Protein AF-A0A556QXD4-F1 (afdb_monomer)

Nearest PDB structures (foldseek):
  5x3t-assembly1_G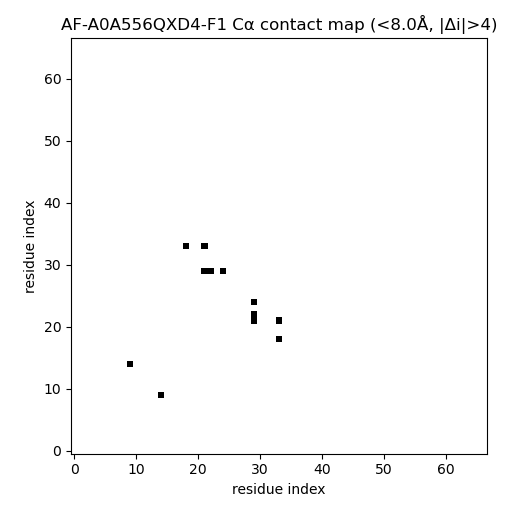  TM=3.653E-01  e=4.136E+00  Mycobacterium tuberculosis H37Rv

Secondary structure (DSSP, 8-state):
-----------HHHHHHHHHHHHTS-HHHHHHHHHHHHHHHHHHHS-S-----S-------------

Radius of gyration: 21.54 Å;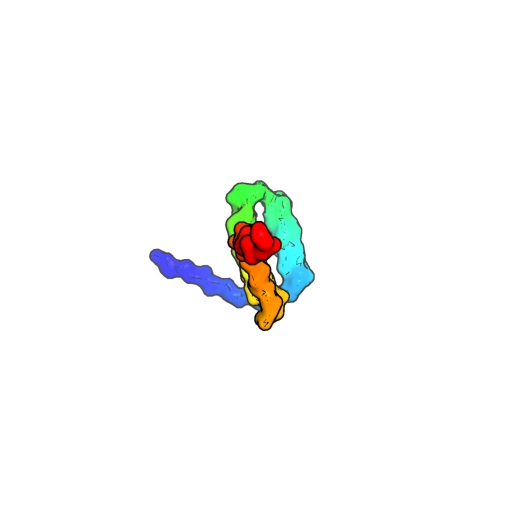 Cα contacts (8 Å, |Δi|>4): 6; chains: 1; bounding box: 43×27×67 Å

Solvent-accessible surface area (backbone atoms only — not comparable to full-atom values): 4765 Å² total; per-residue (Å²): 133,84,82,90,80,82,88,82,90,73,54,72,69,58,49,49,52,52,54,53,63,45,69,77,45,65,60,92,82,34,52,71,57,53,49,53,50,50,54,53,50,50,68,70,68,52,68,101,72,80,84,82,74,91,80,82,72,85,84,88,80,88,85,82,85,91,134

pLDDT: mean 74.97, std 16.83, range [46.78, 95.5]

Sequence (67 aa):
MQPNTITLRLDITEVNVIIKSLSERPFREVYELIGKIHTQSNAQLKPNGTQLQPNELPNHHQLHDKR

Structure (mmCIF, N/CA/C/O backbone):
data_AF-A0A556QXD4-F1
#
_entry.id   AF-A0A556QXD4-F1
#
loop_
_atom_site.group_PDB
_atom_site.id
_atom_site.type_symbol
_atom_site.label_atom_id
_atom_site.label_alt_id
_atom_site.label_comp_id
_atom_site.label_asym_id
_atom_site.label_entity_id
_atom_site.label_seq_id
_atom_site.pdbx_PDB_ins_code
_atom_site.Cartn_x
_atom_site.Cartn_y
_atom_site.Cartn_z
_atom_site.occupancy
_atom_site.B_iso_or_equiv
_atom_site.auth_seq_id
_atom_site.auth_comp_id
_atom_site.auth_asym_id
_atom_site.auth_atom_id
_atom_site.pdbx_PDB_model_num
ATOM 1 N N . MET A 1 1 ? -20.245 17.370 -3.097 1.00 49.06 1 MET A N 1
ATOM 2 C CA . MET A 1 1 ? -20.373 15.980 -3.586 1.00 49.06 1 MET A CA 1
ATOM 3 C C . MET A 1 1 ? -19.949 15.061 -2.451 1.00 49.06 1 MET A C 1
ATOM 5 O O . MET A 1 1 ? -18.874 15.289 -1.911 1.00 49.06 1 MET A O 1
ATOM 9 N N . GLN A 1 2 ? -20.786 14.112 -2.022 1.00 56.16 2 GLN A N 1
ATOM 10 C CA . GLN A 1 2 ? -20.371 13.123 -1.017 1.00 56.16 2 GLN A CA 1
ATOM 11 C C . GLN A 1 2 ? -19.388 12.140 -1.677 1.00 56.16 2 GLN A C 1
ATOM 13 O O . GLN A 1 2 ? -19.610 11.784 -2.835 1.00 56.16 2 GLN A O 1
ATOM 18 N N . PRO A 1 3 ? -18.292 11.738 -1.016 1.00 75.06 3 PRO A N 1
ATOM 19 C CA . PRO A 1 3 ? -17.371 10.769 -1.593 1.00 75.06 3 PRO A CA 1
ATOM 20 C C . PRO A 1 3 ? -18.064 9.404 -1.699 1.00 75.06 3 PRO A C 1
ATOM 22 O O . PRO A 1 3 ? -18.538 8.872 -0.699 1.00 75.06 3 PRO A O 1
ATOM 25 N N . ASN A 1 4 ? -18.106 8.825 -2.902 1.00 82.69 4 ASN A N 1
ATOM 26 C CA . ASN A 1 4 ? -18.516 7.434 -3.091 1.00 82.69 4 ASN A CA 1
ATOM 27 C C . ASN A 1 4 ? -17.410 6.530 -2.533 1.00 82.69 4 ASN A C 1
ATOM 29 O O . ASN A 1 4 ? -16.419 6.260 -3.212 1.00 82.69 4 ASN A O 1
ATOM 33 N N . THR A 1 5 ? -17.548 6.108 -1.278 1.00 81.75 5 THR A N 1
ATOM 34 C CA . THR A 1 5 ? -16.598 5.213 -0.615 1.00 81.75 5 THR A CA 1
ATOM 35 C C . THR A 1 5 ? -17.042 3.758 -0.747 1.00 81.75 5 THR A C 1
ATOM 37 O O . THR A 1 5 ? -18.229 3.442 -0.696 1.00 81.75 5 THR A O 1
ATOM 40 N N . ILE A 1 6 ? -16.071 2.859 -0.914 1.00 77.31 6 ILE A N 1
ATOM 41 C CA . ILE A 1 6 ? -16.268 1.407 -0.872 1.00 77.31 6 ILE A CA 1
ATOM 42 C C . ILE A 1 6 ? -15.318 0.811 0.168 1.00 77.31 6 ILE A C 1
ATOM 44 O O . ILE A 1 6 ? -14.186 1.275 0.313 1.00 77.31 6 ILE A O 1
ATOM 48 N N . THR A 1 7 ? -15.772 -0.206 0.899 1.00 82.19 7 THR A N 1
ATOM 49 C CA . THR A 1 7 ? -14.947 -0.945 1.865 1.00 82.19 7 THR A CA 1
ATOM 50 C C . THR A 1 7 ? -14.624 -2.318 1.297 1.00 82.19 7 THR A C 1
ATOM 52 O O . THR A 1 7 ? -15.530 -3.078 0.964 1.00 82.19 7 THR A O 1
ATOM 55 N N . LEU A 1 8 ? -13.334 -2.640 1.209 1.00 81.81 8 LEU A N 1
ATOM 56 C CA . LEU A 1 8 ? -12.841 -3.943 0.772 1.00 81.81 8 LEU A CA 1
ATOM 57 C C . LEU A 1 8 ? -12.218 -4.664 1.972 1.00 81.81 8 LEU A C 1
ATOM 59 O O . LEU A 1 8 ? -11.442 -4.066 2.717 1.00 81.81 8 LEU A O 1
ATOM 63 N N . ARG A 1 9 ? -12.561 -5.940 2.164 1.00 87.12 9 ARG A N 1
ATOM 64 C CA . ARG A 1 9 ? -11.824 -6.841 3.057 1.00 87.12 9 ARG A CA 1
ATOM 65 C C . ARG A 1 9 ? -10.829 -7.606 2.205 1.00 87.12 9 ARG A C 1
ATOM 67 O O . ARG A 1 9 ? -11.249 -8.319 1.304 1.00 87.12 9 ARG A O 1
ATOM 74 N N . LEU A 1 10 ? -9.554 -7.417 2.502 1.00 87.31 10 LEU A N 1
ATOM 75 C CA . LEU A 1 10 ? -8.439 -8.026 1.796 1.00 87.31 10 LEU A CA 1
ATOM 76 C C . LEU A 1 10 ? -7.537 -8.707 2.818 1.00 87.31 10 LEU A C 1
ATOM 78 O O . LEU A 1 10 ? -7.440 -8.241 3.960 1.00 87.31 10 LEU A O 1
ATOM 82 N N . ASP A 1 11 ? -6.878 -9.782 2.417 1.00 89.88 11 ASP A N 1
ATOM 83 C CA . ASP A 1 11 ? -5.819 -10.382 3.218 1.00 89.88 11 ASP A CA 1
ATOM 84 C C . ASP A 1 11 ? -4.468 -9.664 3.023 1.00 89.88 11 ASP A C 1
ATOM 86 O O . ASP A 1 11 ? -4.306 -8.752 2.206 1.00 89.88 11 ASP A O 1
ATOM 90 N N . ILE A 1 12 ? -3.468 -10.059 3.814 1.00 86.94 12 ILE A N 1
ATOM 91 C CA . ILE A 1 12 ? -2.132 -9.445 3.785 1.00 86.94 12 ILE A CA 1
ATOM 92 C C . ILE A 1 12 ? -1.450 -9.648 2.422 1.00 86.94 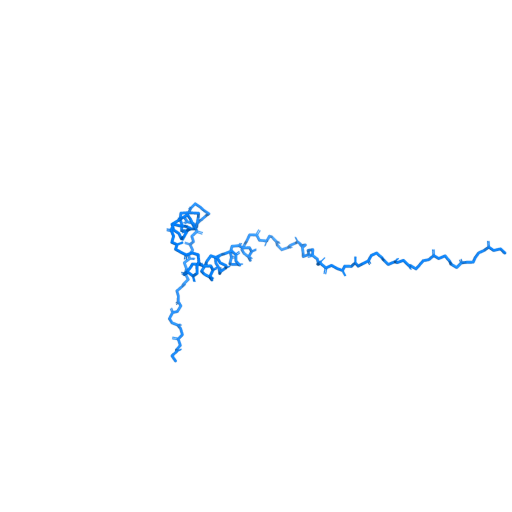12 ILE A C 1
ATOM 94 O O . ILE A 1 12 ? -0.737 -8.759 1.951 1.00 86.94 12 ILE A O 1
ATOM 98 N N . THR A 1 13 ? -1.658 -10.795 1.778 1.00 93.69 13 THR A N 1
ATOM 99 C CA . THR A 1 13 ? -1.084 -11.108 0.464 1.00 93.69 13 THR A CA 1
ATOM 100 C C . THR A 1 13 ? -1.653 -10.176 -0.601 1.00 93.69 13 THR A C 1
ATOM 102 O O . THR A 1 13 ? -0.891 -9.576 -1.362 1.00 93.69 13 THR A O 1
ATOM 105 N N . GLU A 1 14 ? -2.970 -9.993 -0.615 1.00 93.44 14 GLU A N 1
ATOM 106 C CA . GLU A 1 14 ? -3.671 -9.096 -1.536 1.00 93.44 14 GLU A CA 1
ATOM 107 C C . GLU A 1 14 ? -3.245 -7.634 -1.335 1.00 93.44 14 GLU A C 1
ATOM 109 O O . GLU A 1 14 ? -2.951 -6.925 -2.303 1.00 93.44 14 GLU A O 1
ATOM 114 N N . VAL A 1 15 ? -3.116 -7.189 -0.080 1.00 90.88 15 VAL A N 1
ATOM 115 C CA . VAL A 1 15 ? -2.622 -5.840 0.247 1.00 90.88 15 VAL A CA 1
ATOM 116 C C . VAL A 1 15 ? -1.188 -5.633 -0.250 1.00 90.88 15 VAL A C 1
ATOM 118 O O . VAL A 1 15 ? -0.880 -4.584 -0.821 1.00 90.88 15 VAL A O 1
ATOM 121 N N . ASN A 1 16 ? -0.315 -6.630 -0.096 1.00 89.88 16 ASN A N 1
ATOM 122 C CA . ASN A 1 16 ? 1.066 -6.548 -0.573 1.00 89.88 16 ASN A CA 1
ATOM 123 C C . ASN A 1 16 ? 1.153 -6.420 -2.099 1.00 89.88 16 ASN A C 1
ATOM 125 O O . ASN A 1 16 ? 1.990 -5.664 -2.597 1.00 89.88 16 ASN A O 1
ATOM 129 N N . VAL A 1 17 ? 0.280 -7.108 -2.844 1.00 95.50 17 VAL A N 1
ATOM 130 C CA . VAL A 1 17 ? 0.196 -6.955 -4.307 1.00 95.50 17 VAL A CA 1
ATOM 131 C C . VAL A 1 17 ? -0.159 -5.515 -4.670 1.00 95.50 17 VAL A C 1
ATOM 133 O O . VAL A 1 17 ? 0.521 -4.913 -5.499 1.00 95.50 17 VAL A O 1
ATOM 136 N N . ILE A 1 18 ? -1.155 -4.928 -4.001 1.00 92.00 18 ILE A N 1
ATOM 137 C CA . ILE A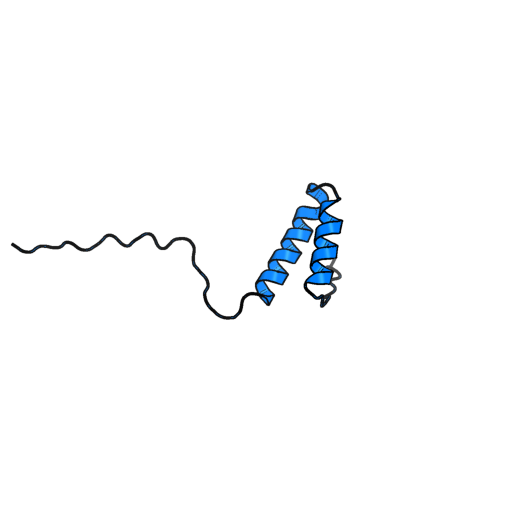 1 18 ? -1.567 -3.538 -4.243 1.00 92.00 18 ILE A CA 1
ATOM 138 C C . ILE A 1 18 ? -0.414 -2.572 -3.960 1.00 92.00 18 ILE A C 1
ATOM 140 O O . ILE A 1 18 ? -0.098 -1.739 -4.807 1.00 92.00 18 ILE A O 1
ATOM 144 N N . ILE A 1 19 ? 0.246 -2.689 -2.803 1.00 89.00 19 ILE A N 1
ATOM 145 C CA . ILE A 1 19 ? 1.372 -1.813 -2.435 1.00 89.00 19 ILE A CA 1
ATOM 146 C C . ILE A 1 19 ? 2.500 -1.924 -3.468 1.00 89.00 19 ILE A C 1
ATOM 148 O O . ILE A 1 19 ? 3.028 -0.899 -3.908 1.00 89.00 19 ILE A O 1
ATOM 152 N N . LYS A 1 20 ? 2.833 -3.146 -3.903 1.00 92.44 20 LYS A N 1
ATOM 153 C CA . LYS A 1 20 ? 3.851 -3.376 -4.934 1.00 92.44 20 LYS A CA 1
ATOM 154 C C . LYS A 1 20 ? 3.473 -2.696 -6.251 1.00 92.44 20 LYS A C 1
ATOM 156 O O . LYS A 1 20 ? 4.277 -1.937 -6.782 1.00 92.44 20 LYS A O 1
ATOM 161 N N . SER A 1 21 ? 2.248 -2.879 -6.736 1.00 93.75 21 SER A N 1
ATOM 162 C CA . SER A 1 21 ? 1.781 -2.230 -7.968 1.00 93.75 21 SER A CA 1
ATOM 163 C C . SER A 1 21 ? 1.732 -0.701 -7.861 1.00 93.75 21 SER A C 1
ATOM 165 O O . SER A 1 21 ? 1.998 -0.004 -8.838 1.00 93.75 21 SER A O 1
ATOM 167 N N . LEU A 1 22 ? 1.419 -0.148 -6.684 1.00 92.56 22 LEU A N 1
ATOM 168 C CA . LEU A 1 22 ? 1.469 1.299 -6.460 1.00 92.56 22 LEU A CA 1
ATOM 169 C C . LEU A 1 22 ? 2.907 1.830 -6.481 1.00 92.56 22 LEU A C 1
ATOM 171 O O . LEU A 1 22 ? 3.135 2.926 -6.988 1.00 92.56 22 LEU A O 1
ATOM 175 N N . SER A 1 23 ? 3.877 1.056 -5.988 1.00 88.06 23 SER A N 1
ATOM 176 C CA . SER A 1 23 ? 5.293 1.451 -5.969 1.00 88.06 23 SER A CA 1
ATOM 177 C C . SER A 1 23 ? 5.927 1.593 -7.360 1.00 88.06 23 SER A C 1
ATOM 179 O O . SER A 1 23 ? 6.946 2.263 -7.499 1.00 88.06 23 SER A O 1
ATOM 181 N N . GLU A 1 24 ? 5.305 1.023 -8.395 1.00 93.75 24 GLU A N 1
ATOM 182 C CA . GLU A 1 24 ? 5.740 1.137 -9.794 1.00 93.75 24 GLU A CA 1
ATOM 183 C C . GLU A 1 24 ? 5.307 2.463 -10.453 1.00 93.75 24 GLU A C 1
ATOM 185 O O . GLU A 1 24 ? 5.716 2.768 -11.575 1.00 93.75 24 GLU A O 1
ATOM 190 N N . ARG A 1 25 ? 4.483 3.272 -9.773 1.00 92.56 25 ARG A N 1
ATOM 191 C CA . ARG A 1 25 ? 4.003 4.578 -10.254 1.00 92.56 25 ARG A CA 1
ATOM 192 C C . ARG A 1 25 ? 4.777 5.740 -9.616 1.00 92.56 25 ARG A C 1
ATOM 194 O O . ARG A 1 25 ? 5.385 5.571 -8.559 1.00 92.56 25 ARG A O 1
ATOM 201 N N . PRO A 1 26 ? 4.734 6.955 -10.201 1.00 92.31 26 PRO A N 1
ATOM 202 C CA . PRO A 1 26 ? 5.350 8.130 -9.592 1.00 92.31 26 PRO A CA 1
ATOM 203 C C . PRO A 1 26 ? 4.842 8.361 -8.162 1.00 92.31 26 PRO A C 1
ATOM 205 O O . PRO A 1 26 ? 3.639 8.479 -7.938 1.00 92.31 26 PRO A O 1
ATOM 208 N N . PHE A 1 27 ? 5.760 8.495 -7.200 1.00 86.94 27 PHE A N 1
ATOM 209 C CA . PHE A 1 27 ? 5.441 8.605 -5.768 1.00 86.94 27 PHE A CA 1
ATOM 210 C C . PHE A 1 27 ? 4.359 9.650 -5.450 1.00 86.94 27 PHE A C 1
ATOM 212 O O . PHE A 1 27 ? 3.453 9.393 -4.660 1.00 86.94 27 PHE A O 1
ATOM 219 N N . ARG A 1 28 ? 4.407 10.805 -6.127 1.00 89.38 28 ARG A N 1
ATOM 220 C CA . ARG A 1 28 ? 3.440 11.908 -5.986 1.00 89.38 28 ARG A CA 1
ATOM 221 C C . ARG A 1 28 ? 1.980 11.502 -6.231 1.00 89.38 28 ARG A C 1
ATOM 223 O O . ARG A 1 28 ? 1.086 12.177 -5.745 1.00 89.38 28 ARG A O 1
ATOM 230 N N . GLU A 1 29 ? 1.740 10.435 -6.990 1.00 89.44 29 GLU A N 1
ATOM 231 C CA . GLU A 1 29 ? 0.394 9.958 -7.337 1.00 89.44 29 GLU A CA 1
ATOM 232 C C . GLU A 1 29 ? -0.126 8.918 -6.340 1.00 89.44 29 GLU A C 1
ATOM 234 O O . GLU A 1 29 ? -1.333 8.715 -6.231 1.00 89.44 29 GLU A O 1
ATOM 239 N N . VAL A 1 30 ? 0.772 8.255 -5.604 1.00 91.94 30 VAL A N 1
ATOM 240 C CA . VAL A 1 30 ? 0.436 7.078 -4.789 1.00 91.94 30 VAL A CA 1
ATOM 241 C C . VAL A 1 30 ? 0.675 7.255 -3.293 1.00 91.94 30 VAL A C 1
ATOM 243 O O . VAL A 1 30 ? 0.128 6.476 -2.513 1.00 91.94 30 VAL A O 1
ATOM 246 N N . TYR A 1 31 ? 1.439 8.265 -2.859 1.00 88.88 31 TYR A N 1
ATOM 247 C CA . TYR A 1 31 ? 1.829 8.417 -1.450 1.00 88.88 31 TYR A CA 1
ATOM 248 C C . TYR A 1 31 ? 0.625 8.511 -0.497 1.00 88.88 31 TYR A C 1
ATOM 250 O O . TYR A 1 31 ? 0.619 7.858 0.547 1.00 88.88 31 TYR A O 1
ATOM 258 N N . GLU A 1 32 ? -0.426 9.254 -0.866 1.00 88.88 32 GLU A N 1
ATOM 259 C CA . GLU A 1 32 ? -1.635 9.362 -0.039 1.00 88.88 32 GLU A CA 1
ATOM 260 C C . GLU A 1 32 ? -2.387 8.038 0.055 1.00 88.88 32 GLU A C 1
ATOM 262 O O . GLU A 1 32 ? -2.938 7.701 1.103 1.00 88.88 32 GLU A O 1
ATOM 267 N N . LEU A 1 33 ? -2.423 7.281 -1.043 1.00 88.44 33 LEU A N 1
ATOM 268 C CA . LEU A 1 33 ? -3.125 6.006 -1.101 1.00 88.44 33 LEU A CA 1
ATOM 269 C C . LEU A 1 33 ? -2.397 4.945 -0.272 1.00 88.44 33 LEU A C 1
ATOM 271 O O . LEU A 1 33 ? -3.027 4.266 0.537 1.00 88.44 33 LEU A O 1
ATOM 275 N N . ILE A 1 34 ? -1.072 4.863 -0.403 1.00 87.25 34 ILE A N 1
ATOM 276 C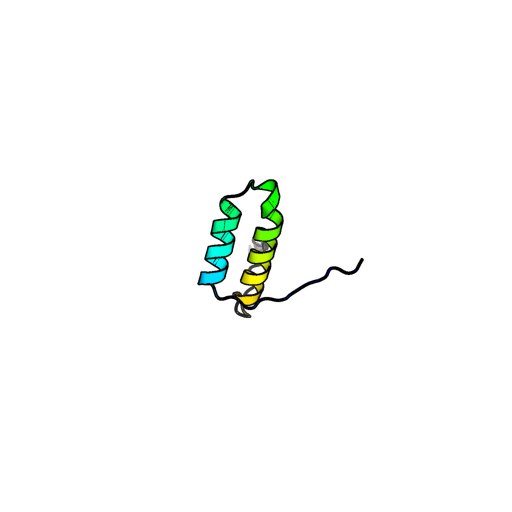 CA . ILE A 1 34 ? -0.230 3.977 0.412 1.00 87.25 34 ILE A CA 1
ATOM 277 C C . ILE A 1 34 ? -0.358 4.345 1.897 1.00 87.25 34 ILE A C 1
ATOM 279 O O . ILE A 1 34 ? -0.548 3.461 2.732 1.00 87.25 34 ILE A O 1
ATOM 283 N N . GLY A 1 35 ? -0.342 5.640 2.231 1.00 86.44 35 GLY A N 1
ATOM 284 C CA . GLY A 1 35 ? -0.562 6.115 3.599 1.00 86.44 35 GLY A CA 1
ATOM 285 C C . GLY A 1 35 ? -1.908 5.660 4.172 1.00 86.44 35 GLY A C 1
ATOM 286 O O . GLY A 1 35 ? -1.955 5.106 5.271 1.00 86.44 35 GLY A O 1
ATOM 287 N N . LYS A 1 36 ? -2.997 5.802 3.404 1.00 88.31 36 LYS A N 1
ATOM 288 C CA . LYS A 1 36 ? -4.340 5.340 3.804 1.00 88.31 36 LYS A CA 1
ATOM 289 C C . LYS A 1 36 ? -4.399 3.828 4.024 1.00 88.31 36 LYS A C 1
ATOM 291 O O . LYS A 1 36 ? -5.086 3.393 4.950 1.00 88.31 36 LYS A O 1
ATOM 296 N N . ILE A 1 37 ? -3.710 3.039 3.199 1.00 86.06 37 ILE A N 1
ATOM 297 C CA . ILE A 1 37 ? -3.622 1.580 3.364 1.00 86.06 37 ILE A CA 1
ATOM 298 C C . ILE A 1 37 ? -2.871 1.252 4.659 1.00 86.06 37 ILE A C 1
ATOM 300 O O . ILE A 1 37 ? -3.397 0.520 5.492 1.00 86.06 37 ILE A O 1
ATOM 304 N N . HIS A 1 38 ? -1.704 1.860 4.893 1.00 85.00 38 HIS A N 1
ATOM 305 C CA . HIS A 1 38 ? -0.934 1.651 6.125 1.00 85.00 38 HIS A CA 1
ATOM 306 C C . HIS A 1 38 ? -1.716 2.010 7.393 1.00 85.00 38 HIS A C 1
ATOM 308 O O . HIS A 1 38 ? -1.687 1.250 8.361 1.00 85.00 38 HIS A O 1
ATOM 314 N N . THR A 1 39 ? -2.433 3.137 7.408 1.00 85.81 39 THR A N 1
ATOM 315 C CA . THR A 1 39 ? -3.252 3.530 8.565 1.00 85.81 39 THR A CA 1
ATOM 316 C C . THR A 1 39 ? -4.349 2.505 8.850 1.00 85.81 39 THR A C 1
ATOM 318 O O . THR A 1 39 ? -4.540 2.129 10.006 1.00 85.81 39 THR A O 1
ATOM 321 N N . GLN A 1 40 ? -5.039 2.023 7.813 1.00 84.25 40 GLN A N 1
ATOM 322 C CA . GLN A 1 40 ? -6.091 1.015 7.960 1.00 84.25 40 GLN A CA 1
ATOM 3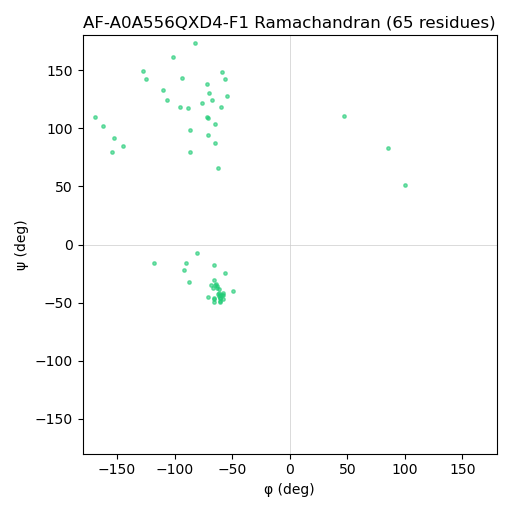23 C C . GLN A 1 40 ? -5.529 -0.326 8.439 1.00 84.25 40 GLN A C 1
ATOM 325 O O . GLN A 1 40 ? -6.058 -0.890 9.396 1.00 84.25 40 GLN A O 1
ATOM 330 N N . SER A 1 41 ? -4.426 -0.794 7.850 1.00 80.69 41 SER A N 1
ATOM 331 C CA . SER A 1 41 ? -3.763 -2.031 8.269 1.00 80.69 41 SER A CA 1
ATOM 332 C C . SER A 1 41 ? -3.298 -1.948 9.720 1.00 80.69 41 SER A C 1
ATOM 334 O O . SER A 1 41 ? -3.579 -2.843 1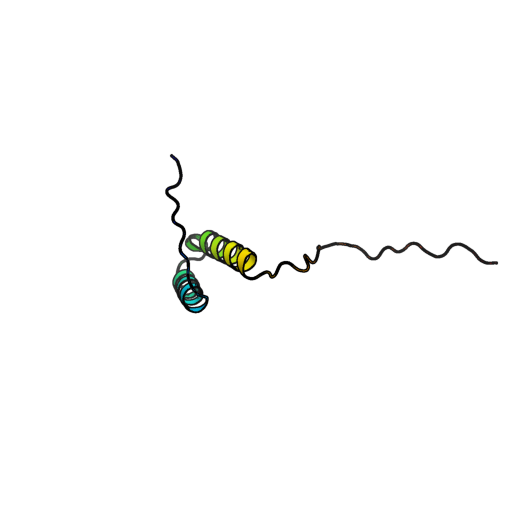0.506 1.00 80.69 41 SER A O 1
ATOM 336 N N . ASN A 1 42 ? -2.665 -0.845 10.128 1.00 80.81 42 ASN A N 1
ATOM 337 C CA . ASN A 1 42 ? -2.213 -0.670 11.509 1.00 80.81 42 ASN A CA 1
ATOM 338 C C . ASN A 1 42 ? -3.371 -0.595 12.511 1.00 80.81 42 ASN A C 1
ATOM 340 O O . ASN A 1 42 ? -3.227 -1.083 13.628 1.00 80.81 42 ASN A O 1
ATOM 344 N N . ALA A 1 43 ? -4.508 -0.003 12.141 1.00 80.88 43 ALA A N 1
ATOM 345 C CA . ALA A 1 43 ? -5.693 0.011 12.999 1.00 80.88 43 ALA A CA 1
ATOM 346 C C . ALA A 1 43 ? -6.283 -1.394 13.204 1.00 80.88 43 ALA A C 1
ATOM 348 O O . ALA A 1 43 ? -6.841 -1.671 14.259 1.00 80.88 43 ALA A O 1
ATOM 349 N N . GLN A 1 44 ? -6.144 -2.276 12.212 1.00 75.50 44 GLN A N 1
ATOM 350 C CA . GLN A 1 44 ? -6.658 -3.648 12.261 1.00 75.50 44 GLN A CA 1
ATOM 351 C C . GLN A 1 44 ? -5.665 -4.638 12.888 1.00 75.50 44 GLN A C 1
ATOM 353 O O . GLN A 1 44 ? -6.079 -5.602 13.525 1.00 75.50 44 GLN A O 1
ATOM 358 N N . LEU A 1 45 ? -4.362 -4.407 12.707 1.00 73.19 45 LEU A N 1
ATOM 359 C CA . LEU A 1 45 ? -3.284 -5.285 13.170 1.00 73.19 45 LEU A CA 1
ATOM 360 C C . LEU A 1 45 ? -2.788 -4.953 14.575 1.00 73.19 45 LEU A C 1
ATOM 362 O O . LEU A 1 45 ? -2.091 -5.775 15.162 1.00 73.19 45 LEU A O 1
ATOM 366 N N . LYS A 1 46 ? -3.103 -3.772 15.123 1.00 64.94 46 LYS A N 1
ATOM 367 C CA . LYS A 1 46 ? -2.831 -3.481 16.532 1.00 64.94 46 LYS A CA 1
ATOM 368 C C . LYS A 1 46 ? -3.799 -4.312 17.382 1.00 64.94 46 LYS A C 1
ATOM 370 O O . LYS A 1 46 ? -4.986 -3.989 17.404 1.00 64.94 46 LYS A O 1
ATOM 375 N N . PRO A 1 47 ? -3.335 -5.355 18.100 1.00 55.31 47 PRO A N 1
ATOM 376 C CA . PRO A 1 47 ? -4.137 -5.910 19.179 1.00 55.31 47 PRO A CA 1
ATOM 377 C C . PRO A 1 47 ? -4.389 -4.786 20.191 1.00 55.31 47 PRO A C 1
ATOM 379 O O . PRO A 1 47 ? -3.557 -3.890 20.338 1.00 55.31 47 PRO A O 1
ATOM 382 N N . ASN A 1 48 ? -5.531 -4.810 20.876 1.00 55.12 48 ASN A N 1
ATOM 383 C CA . ASN A 1 48 ? -5.918 -3.841 21.909 1.00 55.12 48 ASN A CA 1
ATOM 384 C C . ASN A 1 48 ? -4.960 -3.841 23.125 1.00 55.12 48 ASN A C 1
ATOM 386 O O . ASN A 1 48 ? -5.350 -4.204 24.231 1.00 55.12 48 ASN A O 1
ATOM 390 N N . GLY A 1 49 ? -3.703 -3.439 22.957 1.00 57.00 49 GLY A N 1
ATOM 391 C CA . GLY A 1 49 ? -2.708 -3.467 24.016 1.00 57.00 49 GLY A CA 1
ATOM 392 C C . GLY A 1 49 ? -1.436 -2.722 23.638 1.00 57.00 49 GLY A C 1
ATOM 393 O O . GLY A 1 49 ? -0.617 -3.214 22.870 1.00 57.00 49 GLY A O 1
ATOM 394 N N . THR A 1 50 ? -1.245 -1.580 24.296 1.00 46.78 50 THR A N 1
ATOM 395 C CA . THR A 1 50 ? -0.012 -0.776 24.374 1.00 46.78 50 THR A CA 1
ATOM 396 C C . THR A 1 50 ? 0.217 0.219 23.235 1.00 46.78 50 THR A C 1
ATOM 398 O O . THR A 1 50 ? 0.985 0.026 22.295 1.00 46.78 50 THR A O 1
ATOM 401 N N . GLN A 1 51 ? -0.425 1.373 23.396 1.00 48.09 51 GLN A N 1
ATOM 402 C CA . GLN A 1 51 ? 0.030 2.646 22.857 1.00 48.09 51 GLN A CA 1
ATOM 403 C C . GLN A 1 51 ? 1.353 3.020 23.547 1.00 48.09 51 GLN A C 1
ATOM 405 O O . GLN A 1 51 ? 1.348 3.465 24.691 1.00 48.09 51 GLN A O 1
ATOM 410 N N . LEU A 1 52 ? 2.487 2.846 22.866 1.00 52.59 52 LEU A N 1
ATOM 411 C CA . LEU A 1 52 ? 3.707 3.556 23.249 1.00 52.59 52 LEU A CA 1
ATOM 412 C C . LEU A 1 52 ? 3.518 5.028 22.870 1.00 52.59 52 LEU A C 1
ATOM 414 O O . LEU A 1 52 ? 3.432 5.373 21.690 1.00 52.59 52 LEU A O 1
ATOM 418 N N . GLN A 1 53 ? 3.373 5.872 23.890 1.00 50.31 53 GLN A N 1
ATOM 419 C CA . GLN A 1 53 ? 3.382 7.326 23.768 1.00 50.31 53 GLN A CA 1
ATOM 420 C C . GLN A 1 53 ? 4.810 7.783 23.428 1.00 50.31 53 GLN A C 1
ATOM 422 O O . GLN A 1 53 ? 5.748 7.377 24.115 1.00 50.31 53 GLN A O 1
ATOM 427 N N . PRO A 1 54 ? 5.0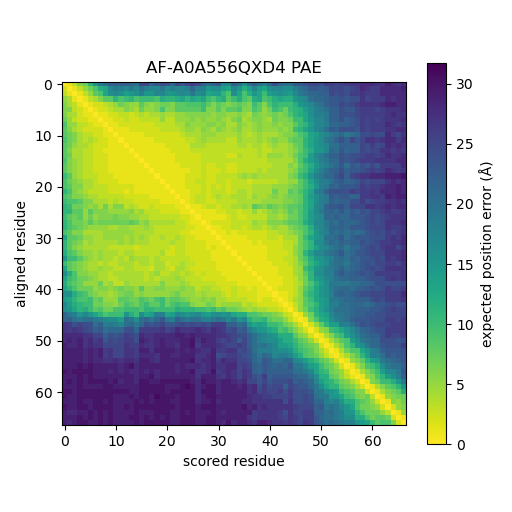18 8.626 22.405 1.00 55.56 54 PRO A N 1
ATOM 428 C CA . PRO A 1 54 ? 6.263 9.362 22.270 1.00 55.56 54 PRO A CA 1
ATOM 429 C C . PRO A 1 54 ? 6.251 10.518 23.285 1.00 55.56 54 PRO A C 1
ATOM 431 O O . PRO A 1 54 ? 5.370 11.371 23.211 1.00 55.56 54 PRO A O 1
ATOM 434 N N . ASN A 1 55 ? 7.245 10.541 24.182 1.00 55.34 55 ASN A N 1
ATOM 435 C CA . ASN A 1 55 ? 7.668 11.667 25.040 1.00 55.34 55 ASN A CA 1
ATOM 436 C C . ASN A 1 55 ? 7.224 11.712 26.518 1.00 55.34 55 ASN A C 1
ATOM 438 O O . ASN A 1 55 ? 6.863 12.780 27.011 1.00 55.34 55 ASN A O 1
ATOM 442 N N . GLU A 1 56 ? 7.424 10.647 27.294 1.00 50.72 56 GLU A N 1
ATOM 443 C CA . GLU A 1 56 ? 7.742 10.852 28.719 1.00 50.72 56 GLU A CA 1
ATOM 444 C C . GLU A 1 56 ? 9.262 11.034 28.859 1.00 50.72 56 GLU A C 1
ATOM 446 O O . GLU A 1 56 ? 10.031 10.074 28.820 1.00 50.72 56 GLU A O 1
ATOM 451 N N . LEU A 1 57 ? 9.715 12.293 28.946 1.00 47.47 57 LEU A N 1
ATOM 452 C CA . LEU A 1 57 ? 11.082 12.605 29.372 1.00 47.47 57 LEU A CA 1
ATOM 453 C C . LEU A 1 57 ? 11.330 11.970 30.755 1.00 47.47 57 LEU A C 1
ATOM 455 O O . LEU A 1 57 ? 10.429 12.005 31.596 1.00 47.47 57 LEU A O 1
ATOM 459 N N . PRO A 1 58 ? 12.531 11.433 31.041 1.00 50.97 58 PRO A N 1
ATOM 460 C CA . PRO A 1 58 ? 12.834 10.903 32.361 1.00 50.97 58 PRO A CA 1
ATOM 461 C C . PRO A 1 58 ? 12.694 12.010 33.410 1.00 50.97 58 PRO A C 1
ATOM 463 O O . PRO A 1 58 ? 13.382 13.031 33.384 1.00 50.97 58 PRO A O 1
ATOM 466 N N . ASN A 1 59 ? 11.760 11.780 34.325 1.00 50.72 59 ASN A N 1
ATOM 467 C CA . ASN A 1 59 ? 11.397 12.639 35.437 1.00 50.72 59 ASN A CA 1
ATOM 468 C C . ASN A 1 59 ? 12.584 12.751 36.417 1.00 50.72 59 ASN A C 1
ATOM 470 O O . ASN A 1 59 ? 12.712 11.956 37.346 1.00 50.72 59 ASN A O 1
ATOM 474 N N . HIS A 1 60 ? 13.496 13.701 36.201 1.00 59.97 60 HIS A N 1
ATOM 475 C CA . HIS A 1 60 ? 14.637 13.921 37.092 1.00 59.97 60 HIS A CA 1
ATOM 476 C C . HIS A 1 60 ? 14.240 14.860 38.243 1.00 59.97 60 HIS A C 1
ATOM 478 O O . HIS A 1 60 ? 14.528 16.051 38.211 1.00 59.97 60 HIS A O 1
ATOM 484 N N . HIS A 1 61 ? 13.559 14.326 39.261 1.00 55.66 61 HIS A N 1
ATOM 485 C CA . HIS A 1 61 ? 13.384 14.985 40.563 1.00 55.66 61 HIS A CA 1
ATOM 486 C C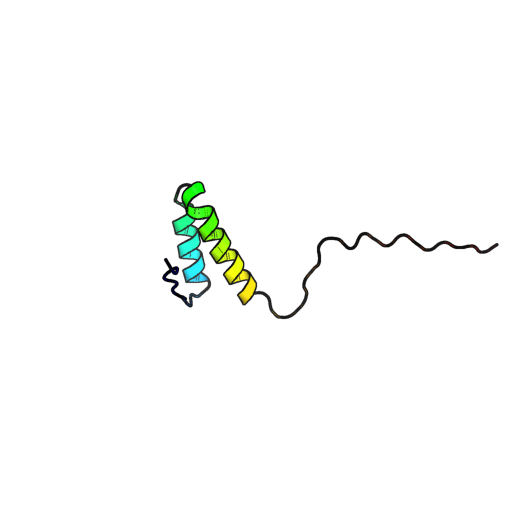 . HIS A 1 61 ? 13.378 13.956 41.703 1.00 55.66 61 HIS A C 1
ATOM 488 O O . HIS A 1 61 ? 12.313 13.561 42.173 1.00 55.66 61 HIS A O 1
ATOM 494 N N . GLN A 1 62 ? 14.560 13.570 42.203 1.00 50.81 62 GLN A N 1
ATOM 495 C CA . GLN A 1 62 ? 14.718 13.290 43.637 1.00 50.81 62 GLN A CA 1
ATOM 496 C C . GLN A 1 62 ? 16.187 13.286 44.087 1.00 50.81 62 GLN A C 1
ATOM 498 O O . GLN A 1 62 ? 16.909 12.313 43.908 1.00 50.81 62 GLN A O 1
ATOM 503 N N . LEU A 1 63 ? 16.607 14.374 44.729 1.00 51.66 63 LEU A N 1
ATOM 504 C CA . LEU A 1 63 ? 17.608 14.347 45.796 1.00 51.66 63 LEU A CA 1
ATOM 505 C C . LEU A 1 63 ? 17.351 15.571 46.683 1.00 51.66 63 LEU A C 1
ATOM 507 O O . LEU A 1 63 ? 17.969 16.618 46.532 1.00 51.66 63 LEU A O 1
ATOM 511 N N . HIS A 1 64 ? 16.356 15.445 47.565 1.00 53.44 64 HIS A N 1
ATOM 512 C CA . HIS A 1 64 ? 16.303 16.256 48.776 1.00 53.44 64 HIS A CA 1
ATOM 513 C C . HIS A 1 64 ? 17.078 15.505 49.862 1.00 53.44 64 HIS A C 1
ATOM 515 O O . HIS A 1 64 ? 16.729 14.381 50.217 1.00 53.44 64 HIS A O 1
ATOM 521 N N . ASP A 1 65 ? 18.149 16.156 50.303 1.00 56.34 65 ASP A N 1
ATOM 522 C CA . ASP A 1 65 ? 18.570 16.331 51.692 1.00 56.34 65 ASP A CA 1
ATOM 523 C C . ASP A 1 65 ? 18.591 15.110 52.628 1.00 56.34 65 ASP A C 1
ATOM 525 O O . ASP A 1 65 ? 17.548 14.639 53.079 1.00 56.34 65 ASP A O 1
ATOM 529 N N . LYS A 1 66 ? 19.808 14.680 52.996 1.00 57.09 66 LYS A N 1
ATOM 530 C CA . LYS A 1 66 ? 20.138 14.191 54.346 1.00 57.09 66 LYS A CA 1
ATOM 531 C C . LYS A 1 66 ? 21.627 14.410 54.647 1.00 57.09 66 LYS A C 1
ATOM 533 O O . LYS A 1 66 ? 22.428 13.509 54.376 1.00 57.09 66 LYS A O 1
ATOM 538 N N . ARG A 1 67 ? 21.979 15.551 55.247 1.00 51.94 67 ARG A N 1
ATOM 539 C CA . ARG A 1 67 ? 22.771 15.646 56.497 1.00 51.94 67 ARG A CA 1
ATOM 540 C C . ARG A 1 67 ? 23.225 17.064 56.815 1.00 51.94 67 ARG A C 1
ATOM 542 O O . ARG A 1 67 ? 23.779 17.716 55.910 1.00 51.94 67 ARG A O 1
#

Foldseek 3Di:
DDDPDDDDDDDPVRLVVVVVVLVVDDCVVCVVVVVVSVVVCCVVPDDPDDDPDPDPDPPPDDDDDDD

Mean predicted aligned error: 13.84 Å